Protein AF-A0A4Y7JC46-F1 (afdb_monomer_lite)

Sequence (165 aa):
MIRGFLQFHNFMEVEYLPVVYPNQKESASNFAERTGESIASALNVVQTSHSYGDVMLLMKAAEAKQEKASSYMVELARVDNSLNISTLEALDFLDVFLSMNPGPSGRVEIQEFLRVLRLPFCPLSEKIFAFIDVEKYGTITFRQLSDSIRLAIPDITSEQVSIDD

Organism: Papaver somniferum (NCBI:txid3469)

Radius of gyration: 20.29 Å; chains: 1; bounding box: 52×48×51 Å

InterPro domains:
  IPR011992 EF-hand domain pair [SSF47473] (84-157)

Structure (mmCIF, N/CA/C/O backbone):
data_AF-A0A4Y7JC46-F1
#
_entry.id   AF-A0A4Y7JC46-F1
#
loop_
_atom_site.group_PDB
_atom_site.id
_atom_site.type_symbol
_atom_site.label_atom_id
_atom_site.label_alt_id
_atom_site.label_comp_id
_atom_site.label_asym_id
_atom_site.label_entity_id
_atom_site.label_seq_id
_atom_site.pdbx_PDB_ins_code
_atom_site.Cartn_x
_atom_site.Cartn_y
_atom_site.Cartn_z
_atom_site.occupancy
_atom_site.B_iso_or_equiv
_atom_site.auth_seq_id
_atom_site.auth_comp_id
_atom_site.auth_asym_id
_atom_site.auth_atom_id
_atom_site.pdbx_PDB_model_num
ATOM 1 N N . MET A 1 1 ? 15.073 -11.311 3.656 1.00 56.00 1 MET A N 1
ATOM 2 C CA . MET A 1 1 ? 15.976 -11.019 2.518 1.00 56.00 1 MET A CA 1
ATOM 3 C C . MET A 1 1 ? 17.364 -11.686 2.618 1.00 56.00 1 MET A C 1
ATOM 5 O O . MET A 1 1 ? 18.129 -11.583 1.678 1.00 56.00 1 MET A O 1
ATOM 9 N N . ILE A 1 2 ? 17.709 -12.428 3.685 1.00 54.72 2 ILE A N 1
ATOM 10 C CA . ILE A 1 2 ? 19.039 -13.080 3.812 1.00 54.72 2 ILE A CA 1
ATOM 11 C C . ILE A 1 2 ? 19.124 -14.429 3.054 1.00 54.72 2 ILE A C 1
ATOM 13 O O . ILE A 1 2 ? 20.204 -14.905 2.726 1.00 54.72 2 ILE A O 1
ATOM 17 N N . ARG A 1 3 ? 17.982 -15.042 2.711 1.00 58.62 3 ARG A N 1
ATOM 18 C CA . ARG A 1 3 ? 17.921 -16.400 2.140 1.00 58.62 3 ARG A CA 1
ATOM 19 C C . ARG A 1 3 ? 18.574 -16.545 0.754 1.00 58.62 3 ARG A C 1
ATOM 21 O O . ARG A 1 3 ? 19.150 -17.593 0.502 1.00 58.62 3 ARG A O 1
ATOM 28 N N . GLY A 1 4 ? 18.510 -15.530 -0.112 1.00 61.78 4 GLY A N 1
ATOM 29 C CA . GLY A 1 4 ? 19.129 -15.591 -1.448 1.00 61.78 4 GLY A CA 1
ATOM 30 C C . GLY A 1 4 ? 20.660 -15.543 -1.399 1.00 61.78 4 GLY A C 1
ATOM 31 O O . GLY A 1 4 ? 21.330 -16.294 -2.096 1.00 61.78 4 GLY A O 1
ATOM 32 N N . PHE A 1 5 ? 21.226 -14.737 -0.496 1.00 63.69 5 PHE A N 1
ATOM 33 C CA . PHE A 1 5 ? 22.678 -14.542 -0.387 1.00 63.69 5 PHE A CA 1
ATOM 34 C C . PHE A 1 5 ? 23.429 -15.692 0.305 1.00 63.69 5 PHE A C 1
ATOM 36 O O . PHE A 1 5 ? 24.655 -15.710 0.276 1.00 63.69 5 PHE A O 1
ATOM 43 N N . LEU A 1 6 ? 22.723 -16.647 0.924 1.00 71.75 6 LEU A N 1
ATOM 44 C CA . LEU A 1 6 ? 23.329 -17.781 1.641 1.00 71.75 6 LEU A CA 1
ATOM 45 C C . LEU A 1 6 ? 23.173 -19.133 0.923 1.00 71.75 6 LEU A C 1
ATOM 47 O O . LEU A 1 6 ? 23.515 -20.168 1.493 1.00 71.75 6 LEU A O 1
ATOM 51 N N . GLN A 1 7 ? 22.650 -19.167 -0.306 1.00 78.31 7 GLN A N 1
ATOM 52 C CA . GLN A 1 7 ? 22.593 -20.410 -1.079 1.00 78.31 7 GLN A CA 1
ATOM 53 C C . GLN A 1 7 ? 23.930 -20.664 -1.787 1.00 78.31 7 GLN A C 1
ATOM 55 O O . GLN A 1 7 ? 24.418 -19.809 -2.521 1.00 78.31 7 GLN A O 1
ATOM 60 N N . PHE A 1 8 ? 24.489 -21.872 -1.624 1.00 74.69 8 PHE A N 1
ATOM 61 C CA . PHE A 1 8 ? 25.696 -22.332 -2.336 1.00 74.69 8 PHE A CA 1
ATOM 62 C C . PHE A 1 8 ? 25.542 -22.322 -3.865 1.00 74.69 8 PHE A C 1
ATOM 64 O O . PHE A 1 8 ? 26.531 -22.382 -4.591 1.00 74.69 8 PHE A O 1
ATOM 71 N N . HIS A 1 9 ? 24.302 -22.259 -4.350 1.00 70.69 9 HIS A N 1
ATOM 72 C CA . HIS A 1 9 ? 23.970 -22.208 -5.759 1.00 70.69 9 HIS A CA 1
ATOM 73 C C . HIS A 1 9 ? 22.706 -21.360 -5.957 1.00 70.69 9 HIS A C 1
ATOM 75 O O . HIS A 1 9 ? 21.656 -21.689 -5.408 1.00 70.69 9 HIS A O 1
ATOM 81 N N . ASN A 1 10 ? 22.823 -20.269 -6.715 1.00 79.81 10 ASN A N 1
ATOM 82 C CA . ASN A 1 10 ? 21.708 -19.440 -7.170 1.00 79.81 10 ASN A CA 1
ATOM 83 C C . ASN A 1 10 ? 21.624 -19.558 -8.692 1.00 79.81 10 ASN A C 1
ATOM 85 O O . ASN A 1 10 ? 22.612 -19.301 -9.379 1.00 79.81 10 ASN A O 1
ATOM 89 N N . PHE A 1 11 ? 20.453 -19.919 -9.209 1.00 81.06 11 PHE A N 1
ATOM 90 C CA . PHE A 1 11 ? 20.168 -19.829 -10.636 1.00 81.06 11 PHE A CA 1
ATOM 91 C C . PHE A 1 11 ? 19.602 -18.440 -10.930 1.00 81.06 11 PHE A C 1
ATOM 93 O O . PHE A 1 11 ? 18.651 -18.008 -10.281 1.00 81.06 11 PHE A O 1
ATOM 100 N N . MET A 1 12 ? 20.197 -17.747 -11.895 1.00 82.94 12 MET A N 1
ATOM 101 C CA . MET A 1 12 ? 19.696 -16.490 -12.437 1.00 82.94 12 MET A CA 1
ATOM 102 C C . MET A 1 12 ? 19.564 -16.665 -13.945 1.00 82.94 12 MET A C 1
ATOM 104 O O . MET A 1 12 ? 20.514 -17.087 -14.603 1.00 82.94 12 MET A O 1
ATOM 108 N N . GLU A 1 13 ? 18.396 -16.328 -14.471 1.00 86.56 13 GLU A N 1
ATOM 109 C CA . GLU A 1 13 ? 18.141 -16.215 -15.901 1.00 86.56 13 GLU A CA 1
ATOM 110 C C . GLU A 1 13 ? 17.963 -14.734 -16.230 1.00 86.56 13 GLU A C 1
ATOM 112 O O . GLU A 1 13 ? 17.342 -13.992 -15.466 1.00 86.56 13 GLU A O 1
ATOM 117 N N . VAL A 1 14 ? 18.567 -14.293 -17.331 1.00 89.62 14 VAL A N 1
ATOM 118 C CA . VAL A 1 14 ? 18.467 -12.915 -17.810 1.00 89.62 14 VAL A CA 1
ATOM 119 C C . VAL A 1 14 ? 17.886 -12.962 -19.211 1.00 89.62 14 VAL A C 1
ATOM 121 O O . VAL A 1 14 ? 18.505 -13.507 -20.122 1.00 89.62 14 VAL A O 1
ATOM 124 N N . GLU A 1 15 ? 16.710 -12.369 -19.376 1.00 91.94 15 GLU A N 1
ATOM 125 C CA . GLU A 1 15 ? 16.075 -12.171 -20.672 1.00 91.94 15 GLU A CA 1
ATOM 126 C C . GLU A 1 15 ? 16.288 -10.725 -21.130 1.00 91.94 15 GLU A C 1
ATOM 128 O O . GLU A 1 15 ? 16.072 -9.774 -20.377 1.00 91.94 15 GLU A O 1
ATOM 133 N N . TYR A 1 16 ? 16.722 -10.554 -22.377 1.00 94.44 16 TYR A N 1
ATOM 134 C CA . TYR A 1 16 ? 16.873 -9.238 -22.988 1.00 94.44 16 TYR A CA 1
ATOM 135 C C . TYR A 1 16 ? 15.626 -8.912 -23.800 1.00 94.44 16 TYR A C 1
ATOM 137 O O . TYR A 1 16 ? 15.385 -9.510 -24.848 1.00 94.44 16 TYR A O 1
ATOM 145 N N . LEU A 1 17 ? 14.855 -7.933 -23.334 1.00 96.12 17 LEU A N 1
ATOM 146 C CA . LEU A 1 17 ? 13.687 -7.448 -24.059 1.00 96.12 17 LEU A CA 1
ATOM 147 C C . LEU A 1 17 ? 14.087 -6.484 -25.189 1.00 96.12 17 LEU A C 1
ATOM 149 O O . LEU A 1 17 ? 15.124 -5.816 -25.096 1.00 96.12 17 LEU A O 1
ATOM 153 N N . PRO A 1 18 ? 13.271 -6.372 -26.254 1.00 96.00 18 PRO A N 1
ATOM 154 C CA . PRO A 1 18 ? 13.453 -5.349 -27.276 1.00 96.00 18 PRO A CA 1
ATOM 155 C C . PRO A 1 18 ? 13.483 -3.935 -26.685 1.00 96.00 18 PRO A C 1
ATOM 157 O O . PRO A 1 18 ? 12.806 -3.637 -25.701 1.00 96.00 18 PRO A O 1
ATOM 160 N N . VAL A 1 19 ? 14.241 -3.038 -27.320 1.00 95.19 19 VAL A N 1
ATOM 161 C CA . VAL A 1 19 ? 14.325 -1.635 -26.893 1.00 95.19 19 VAL A CA 1
ATOM 162 C C . VAL A 1 19 ? 12.965 -0.957 -27.056 1.00 95.19 19 VAL A C 1
ATOM 164 O O . VAL A 1 19 ? 12.411 -0.900 -28.155 1.00 95.19 19 VAL A O 1
ATOM 167 N N . VAL A 1 20 ? 12.450 -0.399 -25.962 1.00 93.62 20 VAL A N 1
ATOM 168 C CA . VAL A 1 20 ? 11.249 0.438 -25.962 1.00 93.62 20 VAL A CA 1
ATOM 169 C C . VAL A 1 20 ? 11.665 1.867 -26.317 1.00 93.62 20 VAL A C 1
ATOM 171 O O . VAL A 1 20 ? 12.409 2.503 -25.575 1.00 93.62 20 VAL A O 1
ATOM 174 N N . TYR A 1 21 ? 11.195 2.384 -27.452 1.00 93.69 21 TYR A N 1
ATOM 175 C CA . TYR A 1 21 ? 11.446 3.770 -27.864 1.00 93.69 21 TYR A CA 1
ATOM 176 C C . TYR A 1 21 ? 10.307 4.696 -27.414 1.00 93.69 21 TYR A C 1
ATOM 178 O O . TYR A 1 21 ? 9.147 4.272 -27.465 1.00 93.69 21 TYR A O 1
ATOM 186 N N . PRO A 1 22 ? 10.597 5.940 -26.984 1.00 91.94 22 PRO A N 1
ATOM 187 C CA . PRO A 1 22 ? 9.566 6.918 -26.647 1.00 91.94 22 PRO A CA 1
ATOM 188 C C . PRO A 1 22 ? 8.853 7.418 -27.907 1.00 91.94 22 PRO A C 1
ATOM 190 O O . PRO A 1 22 ? 9.477 7.608 -28.956 1.00 91.94 22 PRO A O 1
ATOM 193 N N . ASN A 1 23 ? 7.549 7.672 -27.807 1.00 89.75 23 ASN A N 1
ATOM 194 C CA . ASN A 1 23 ? 6.797 8.292 -28.900 1.00 89.75 23 ASN A CA 1
ATOM 195 C C . ASN A 1 23 ? 6.976 9.822 -28.885 1.00 89.75 23 ASN A C 1
ATOM 197 O O . ASN A 1 23 ? 7.137 10.422 -27.827 1.00 89.75 23 ASN A O 1
ATOM 201 N N . GLN A 1 24 ? 6.873 10.487 -30.045 1.00 81.00 24 GLN A N 1
ATOM 202 C CA . GLN A 1 24 ? 7.131 11.939 -30.182 1.00 81.00 24 GLN A CA 1
ATOM 203 C C . GLN A 1 24 ? 6.283 12.846 -29.266 1.00 81.00 24 GLN A C 1
ATOM 205 O O . GLN A 1 24 ? 6.660 13.990 -29.032 1.00 81.00 24 GLN A O 1
ATOM 210 N N . LYS A 1 25 ? 5.135 12.363 -28.777 1.00 86.12 25 LYS A N 1
ATOM 211 C CA . LYS A 1 25 ? 4.195 13.108 -27.921 1.00 86.12 25 LYS A CA 1
ATOM 212 C C . LYS A 1 25 ? 4.019 12.491 -26.526 1.00 86.12 25 LYS A C 1
ATOM 214 O O . LYS A 1 25 ? 3.110 12.880 -25.803 1.00 86.12 25 LYS A O 1
ATOM 219 N N . GLU A 1 26 ? 4.819 11.491 -26.169 1.00 89.69 26 GLU A N 1
ATOM 220 C CA . GLU A 1 26 ? 4.665 10.762 -24.907 1.00 89.69 26 GLU A CA 1
ATOM 221 C C . GLU A 1 26 ? 5.420 11.459 -23.770 1.00 89.69 26 GLU A C 1
ATOM 223 O O . GLU A 1 26 ? 6.549 11.917 -23.945 1.00 89.69 26 GLU A O 1
ATOM 228 N N . SER A 1 27 ? 4.790 11.547 -22.597 1.00 89.44 27 SER A N 1
ATOM 229 C CA . SER A 1 27 ? 5.441 12.054 -21.388 1.00 89.44 27 SER A CA 1
ATOM 230 C C . SER A 1 27 ? 6.452 11.035 -20.845 1.00 89.44 27 SER A C 1
ATOM 232 O O . SER A 1 27 ? 6.338 9.833 -21.086 1.00 89.44 27 SER A O 1
ATOM 234 N N . ALA A 1 28 ? 7.425 11.494 -20.051 1.00 89.12 28 ALA A N 1
ATOM 235 C CA . ALA A 1 28 ? 8.382 10.595 -19.400 1.00 89.12 28 ALA A CA 1
ATOM 236 C C . ALA A 1 28 ? 7.689 9.550 -18.503 1.00 89.12 28 ALA A C 1
ATOM 238 O O . ALA A 1 28 ? 8.112 8.396 -18.473 1.00 89.12 28 ALA A O 1
ATOM 239 N N . SER A 1 29 ? 6.605 9.937 -17.822 1.00 84.38 29 SER A N 1
ATOM 240 C CA . SER A 1 29 ? 5.817 9.043 -16.967 1.00 84.38 29 SER A CA 1
ATOM 241 C C . SER A 1 29 ? 5.140 7.937 -17.773 1.00 84.38 29 SER A C 1
ATOM 243 O O . SER A 1 29 ? 5.291 6.768 -17.432 1.00 84.38 29 SER A O 1
ATOM 245 N N . ASN A 1 30 ? 4.486 8.284 -18.885 1.00 88.06 30 ASN A N 1
ATOM 246 C CA . ASN A 1 30 ? 3.804 7.308 -19.740 1.00 88.06 30 ASN A CA 1
ATOM 247 C C . ASN A 1 30 ? 4.812 6.354 -20.400 1.00 88.06 30 ASN A C 1
ATOM 249 O O . ASN A 1 30 ? 4.573 5.153 -20.504 1.00 88.06 30 ASN A O 1
ATOM 253 N N . PHE A 1 31 ? 5.981 6.875 -20.787 1.00 92.75 31 PHE A N 1
ATOM 254 C CA . 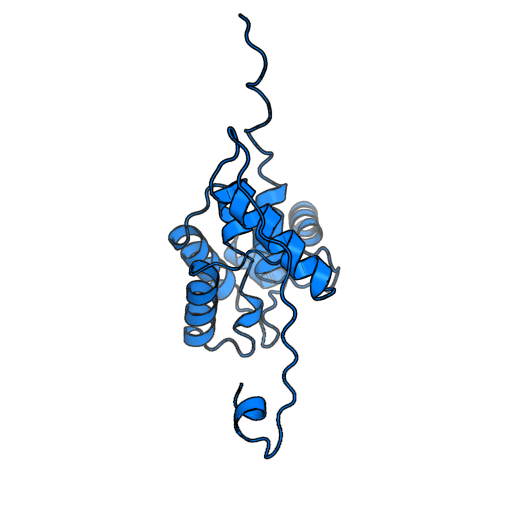PHE A 1 31 ? 7.064 6.056 -21.323 1.00 92.75 31 PHE A CA 1
ATOM 255 C C . PHE A 1 31 ? 7.598 5.052 -20.288 1.00 92.75 31 PHE A C 1
ATOM 257 O O . PHE A 1 31 ? 7.815 3.880 -20.611 1.00 92.75 31 PHE A O 1
ATOM 264 N N . ALA A 1 32 ? 7.795 5.492 -19.041 1.00 89.81 32 ALA A N 1
ATOM 265 C CA . ALA A 1 32 ? 8.230 4.629 -17.946 1.00 89.81 32 ALA A CA 1
ATOM 266 C C . ALA A 1 32 ? 7.179 3.562 -17.604 1.00 89.81 32 ALA A C 1
ATOM 268 O O . ALA A 1 32 ? 7.539 2.401 -17.409 1.00 89.81 32 ALA A O 1
ATOM 269 N N . GLU A 1 33 ? 5.898 3.938 -17.587 1.00 89.44 33 GLU A N 1
ATOM 270 C CA . GLU A 1 33 ? 4.772 3.028 -17.368 1.00 89.44 33 GLU A CA 1
ATOM 271 C C . GLU A 1 33 ? 4.765 1.916 -18.419 1.00 89.44 33 GLU A C 1
ATOM 273 O O . GLU A 1 33 ? 4.962 0.756 -18.064 1.00 89.44 33 GLU A O 1
ATOM 278 N N . ARG A 1 34 ? 4.716 2.270 -19.709 1.00 92.56 34 ARG A N 1
ATOM 279 C CA . ARG A 1 34 ? 4.720 1.321 -20.835 1.00 92.56 34 ARG A CA 1
ATOM 280 C C . ARG A 1 34 ? 5.957 0.419 -20.876 1.00 92.56 34 ARG A C 1
ATOM 282 O O . ARG A 1 34 ? 5.884 -0.759 -21.239 1.00 92.56 34 ARG A O 1
ATOM 289 N N . THR A 1 35 ? 7.118 0.963 -20.512 1.00 93.88 35 THR A N 1
ATOM 290 C CA . THR A 1 35 ? 8.350 0.170 -20.387 1.00 93.88 35 THR A CA 1
ATOM 291 C C . THR A 1 35 ? 8.219 -0.847 -19.254 1.00 93.88 35 THR A C 1
ATOM 293 O O . THR A 1 35 ? 8.539 -2.021 -19.434 1.00 93.88 35 THR A O 1
ATOM 296 N N . GLY A 1 36 ? 7.710 -0.418 -18.098 1.00 92.81 36 GLY A N 1
ATOM 297 C CA . GLY A 1 36 ? 7.464 -1.291 -16.957 1.00 92.81 36 GLY A CA 1
ATOM 298 C C . GLY A 1 36 ? 6.409 -2.364 -17.236 1.00 92.81 36 GLY A C 1
ATOM 299 O O . GLY A 1 36 ? 6.623 -3.509 -16.850 1.00 92.81 36 GLY A O 1
ATOM 300 N N . GLU A 1 37 ? 5.340 -2.053 -17.973 1.00 92.94 37 GLU A N 1
ATOM 301 C CA . GLU A 1 37 ? 4.339 -3.031 -18.426 1.00 92.94 37 GLU A CA 1
ATOM 302 C C . GLU A 1 37 ? 4.962 -4.123 -19.301 1.00 92.94 37 GLU A C 1
ATOM 304 O O . GLU A 1 37 ? 4.659 -5.307 -19.138 1.00 92.94 37 GLU A O 1
ATOM 309 N N . SER A 1 38 ? 5.872 -3.741 -20.203 1.00 94.69 38 SER A N 1
ATOM 310 C CA . SER A 1 38 ? 6.588 -4.688 -21.067 1.00 94.69 38 SER A CA 1
ATOM 311 C C . SER A 1 38 ? 7.449 -5.650 -20.239 1.00 94.69 38 SER A C 1
ATOM 313 O O . SER A 1 38 ? 7.448 -6.856 -20.486 1.00 94.69 38 SER A O 1
ATOM 315 N N . ILE A 1 39 ? 8.133 -5.132 -19.212 1.00 94.50 39 ILE A N 1
ATOM 316 C CA . ILE A 1 39 ? 8.938 -5.931 -18.275 1.00 94.50 39 ILE A CA 1
ATOM 317 C C . ILE A 1 39 ? 8.046 -6.847 -17.426 1.00 94.50 39 ILE A C 1
ATOM 319 O O . ILE A 1 39 ? 8.329 -8.036 -17.291 1.00 94.50 39 ILE A O 1
ATOM 323 N N . ALA A 1 40 ? 6.959 -6.313 -16.868 1.00 94.56 40 ALA A N 1
ATOM 324 C CA . ALA A 1 40 ? 6.029 -7.061 -16.028 1.00 94.56 40 ALA A CA 1
ATOM 325 C C . ALA A 1 40 ? 5.372 -8.213 -16.806 1.00 94.56 40 ALA A C 1
ATOM 327 O O . ALA A 1 40 ? 5.289 -9.333 -16.301 1.00 94.56 40 ALA A O 1
ATOM 328 N N . 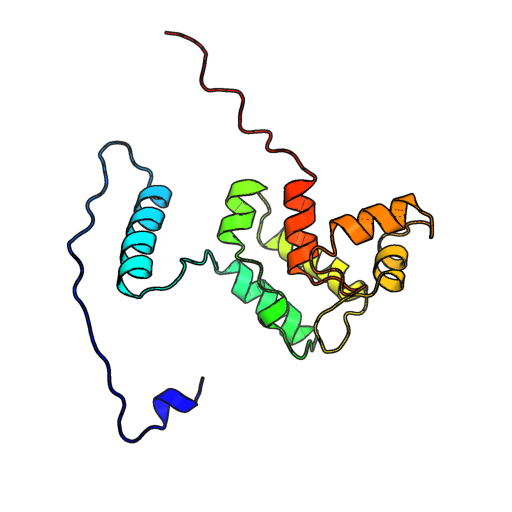SER A 1 41 ? 5.000 -7.958 -18.063 1.00 94.50 41 SER A N 1
ATOM 329 C CA . SER A 1 41 ? 4.430 -8.958 -18.969 1.00 94.50 41 SER A CA 1
ATOM 330 C C . SER A 1 41 ? 5.404 -10.102 -19.251 1.00 94.50 41 SER A C 1
ATOM 332 O O . SER A 1 41 ? 5.011 -11.263 -19.162 1.00 94.50 41 SER A O 1
ATOM 334 N N . ALA A 1 42 ? 6.676 -9.797 -19.534 1.00 94.62 42 ALA A N 1
ATOM 335 C CA . ALA A 1 42 ? 7.703 -10.818 -19.763 1.00 94.62 42 ALA A CA 1
ATOM 336 C C . ALA A 1 42 ? 7.953 -11.685 -18.517 1.00 94.62 42 ALA A C 1
ATOM 338 O O . ALA A 1 42 ? 8.097 -12.899 -18.610 1.00 94.62 42 ALA A O 1
ATOM 339 N N . LEU A 1 43 ? 7.920 -11.069 -17.332 1.00 92.62 43 LEU A N 1
ATOM 340 C CA . LEU A 1 43 ? 8.074 -11.763 -16.052 1.00 92.62 43 LEU A CA 1
ATOM 341 C C . LEU A 1 43 ? 6.798 -12.479 -15.572 1.00 92.62 43 LEU A C 1
ATOM 343 O O . LEU A 1 43 ? 6.842 -13.156 -14.544 1.00 92.62 43 LEU A O 1
ATOM 347 N N . ASN A 1 44 ? 5.670 -12.336 -16.278 1.00 93.38 44 ASN A N 1
ATOM 348 C CA . ASN A 1 44 ? 4.350 -12.815 -15.856 1.00 93.38 44 ASN A CA 1
ATOM 349 C C . ASN A 1 44 ? 3.964 -12.329 -14.441 1.00 93.38 44 ASN A C 1
ATOM 351 O O . ASN A 1 44 ? 3.483 -13.089 -13.595 1.00 93.38 44 ASN A O 1
ATOM 355 N N . VAL A 1 45 ? 4.207 -11.045 -14.175 1.00 93.25 45 VAL A N 1
ATOM 356 C CA . VAL A 1 45 ? 3.853 -10.359 -12.925 1.00 93.25 45 VAL A CA 1
ATOM 357 C C . VAL A 1 45 ? 3.026 -9.109 -13.215 1.00 93.25 45 VAL A C 1
ATOM 359 O O . VAL A 1 45 ? 2.939 -8.642 -14.346 1.00 93.25 45 VAL A O 1
ATOM 362 N N . VAL A 1 46 ? 2.417 -8.547 -12.172 1.00 91.31 46 VAL A N 1
ATOM 363 C CA . VAL A 1 46 ? 1.696 -7.273 -12.260 1.00 91.31 46 VAL A CA 1
ATOM 364 C C . VAL A 1 46 ? 2.656 -6.133 -11.931 1.00 91.31 46 VAL A C 1
ATOM 366 O O . VAL A 1 46 ? 3.451 -6.238 -10.994 1.00 91.31 46 VAL A O 1
ATOM 369 N N . GLN A 1 47 ? 2.575 -5.036 -12.680 1.00 88.81 47 GLN A N 1
ATOM 370 C CA . GLN A 1 47 ? 3.300 -3.815 -12.350 1.00 88.81 47 GLN A CA 1
ATOM 371 C C . GLN A 1 47 ? 2.716 -3.185 -11.079 1.00 88.81 47 GLN A C 1
ATOM 373 O O . GLN A 1 47 ? 1.502 -3.042 -10.942 1.00 88.81 47 GLN A O 1
ATOM 378 N N . THR A 1 48 ? 3.587 -2.797 -10.152 1.00 88.12 48 THR A N 1
ATOM 379 C CA . THR A 1 48 ? 3.213 -2.059 -8.941 1.00 88.12 48 THR A CA 1
ATOM 380 C C . THR A 1 48 ? 3.821 -0.668 -8.988 1.00 88.12 48 THR A C 1
ATOM 382 O O . THR A 1 48 ? 4.889 -0.462 -9.568 1.00 88.12 48 THR A O 1
ATOM 385 N N . SER A 1 49 ? 3.158 0.298 -8.361 1.00 87.12 49 SER A N 1
ATOM 386 C CA . SER A 1 49 ? 3.623 1.691 -8.354 1.00 87.12 49 SER A CA 1
ATOM 387 C C . SER A 1 49 ? 4.076 2.114 -6.968 1.00 87.12 49 SER A C 1
ATOM 389 O O . SER A 1 49 ? 3.630 3.121 -6.414 1.00 87.12 49 SER A O 1
ATOM 391 N N . HIS A 1 50 ? 4.968 1.315 -6.389 1.00 90.00 50 HIS A N 1
ATOM 392 C CA . HIS A 1 50 ? 5.639 1.706 -5.161 1.00 90.00 50 HIS A CA 1
ATOM 393 C C . HIS A 1 50 ? 6.645 2.824 -5.424 1.00 90.00 50 HIS A C 1
ATOM 395 O O . HIS A 1 50 ? 7.398 2.787 -6.398 1.00 90.00 50 HIS A O 1
ATOM 401 N N . SER A 1 51 ? 6.676 3.805 -4.531 1.00 90.69 51 SER A N 1
ATOM 402 C CA . SER A 1 51 ? 7.605 4.930 -4.582 1.00 90.69 51 SER A CA 1
ATOM 403 C C . SER A 1 51 ? 8.455 5.005 -3.315 1.00 90.69 51 SER A C 1
ATOM 405 O O . SER A 1 51 ? 8.291 4.225 -2.375 1.00 90.69 51 SER A O 1
ATOM 407 N N . TYR A 1 52 ? 9.366 5.979 -3.258 1.00 91.75 52 TYR A N 1
ATOM 408 C CA . TYR A 1 52 ? 10.094 6.290 -2.026 1.00 91.75 52 TYR A CA 1
ATOM 409 C C . TYR A 1 52 ? 9.146 6.594 -0.850 1.00 91.75 52 TYR A C 1
ATOM 411 O O . TYR A 1 52 ? 9.451 6.257 0.292 1.00 91.75 52 TYR A O 1
ATOM 419 N N . GLY A 1 53 ? 7.960 7.146 -1.124 1.00 93.25 53 GLY A N 1
ATOM 420 C CA . GLY A 1 53 ? 6.953 7.390 -0.097 1.00 93.25 53 GLY A CA 1
ATOM 421 C C . GLY A 1 53 ? 6.446 6.112 0.574 1.00 93.25 53 GLY A C 1
ATOM 422 O O . GLY A 1 53 ? 6.231 6.112 1.783 1.00 93.25 53 GLY A O 1
ATOM 423 N N . ASP A 1 54 ? 6.360 4.988 -0.144 1.00 95.25 54 ASP A N 1
ATOM 424 C CA . ASP A 1 54 ? 6.041 3.695 0.475 1.00 95.25 54 ASP A CA 1
ATOM 425 C C . ASP A 1 54 ? 7.126 3.233 1.453 1.00 95.25 54 ASP A C 1
ATOM 427 O O . ASP A 1 54 ? 6.817 2.646 2.489 1.00 95.25 54 ASP A O 1
ATOM 431 N N . VAL A 1 55 ? 8.397 3.519 1.155 1.00 96.25 55 VAL A N 1
ATOM 432 C CA . VAL A 1 55 ? 9.505 3.228 2.076 1.00 96.25 55 VAL A CA 1
ATOM 433 C C . VAL A 1 55 ? 9.378 4.079 3.337 1.00 96.25 55 VAL A C 1
ATOM 435 O O . VAL A 1 55 ? 9.558 3.560 4.437 1.00 96.25 55 VAL A O 1
ATOM 438 N N . MET A 1 56 ? 9.004 5.355 3.204 1.00 97.12 56 MET A N 1
ATOM 439 C CA . MET A 1 56 ? 8.755 6.229 4.357 1.00 97.12 56 MET A CA 1
ATOM 440 C C . MET A 1 56 ? 7.573 5.739 5.207 1.00 97.12 56 MET A C 1
ATOM 442 O O . MET A 1 56 ? 7.691 5.689 6.430 1.00 97.12 56 MET A O 1
ATOM 446 N N . LEU A 1 57 ? 6.466 5.320 4.581 1.00 97.00 57 LEU A N 1
ATOM 447 C CA . LEU A 1 57 ? 5.321 4.723 5.281 1.00 97.00 57 LEU A CA 1
ATOM 448 C C . LEU A 1 57 ? 5.724 3.448 6.033 1.00 97.00 57 LEU A C 1
ATOM 450 O O . LEU A 1 57 ? 5.384 3.283 7.205 1.00 97.00 57 LEU A O 1
ATOM 454 N N . LEU A 1 58 ? 6.497 2.570 5.386 1.00 97.12 58 LEU A N 1
ATOM 455 C CA . LEU A 1 58 ? 7.024 1.353 6.005 1.00 97.12 58 LEU A CA 1
ATOM 456 C C . LEU A 1 58 ? 7.909 1.679 7.210 1.00 97.12 58 LEU A C 1
ATOM 458 O O . LEU A 1 58 ? 7.744 1.069 8.266 1.00 97.12 58 LEU A O 1
ATOM 462 N N . MET A 1 59 ? 8.841 2.625 7.068 1.00 97.62 59 MET A N 1
ATOM 463 C CA . MET A 1 59 ? 9.731 3.034 8.156 1.00 97.62 59 MET A CA 1
ATOM 464 C C . MET A 1 59 ? 8.940 3.572 9.345 1.00 97.62 59 MET A C 1
ATOM 466 O O . MET A 1 59 ? 9.155 3.126 10.469 1.00 97.62 59 MET A O 1
ATOM 470 N N . LYS A 1 60 ? 7.968 4.451 9.095 1.00 97.62 60 LYS A N 1
ATOM 471 C CA . LYS A 1 60 ? 7.119 5.023 10.140 1.00 97.62 60 LYS A CA 1
ATOM 472 C C . LYS A 1 60 ? 6.293 3.957 10.866 1.00 97.62 60 LYS A C 1
ATOM 474 O O . LYS A 1 60 ? 6.229 3.951 12.093 1.00 97.62 60 LYS A O 1
ATOM 479 N N . ALA A 1 61 ? 5.721 2.999 10.135 1.00 97.06 61 ALA A N 1
ATOM 480 C CA . ALA A 1 61 ? 5.018 1.867 10.740 1.00 97.06 61 ALA A CA 1
ATOM 481 C C . ALA A 1 61 ? 5.957 0.973 11.579 1.00 97.06 61 ALA A C 1
ATOM 483 O O . ALA A 1 61 ? 5.573 0.501 12.651 1.00 97.06 61 ALA A O 1
ATOM 484 N N . ALA A 1 62 ? 7.198 0.767 11.127 1.00 96.81 62 ALA A N 1
ATOM 485 C CA . ALA A 1 62 ? 8.208 0.016 11.872 1.00 96.81 62 ALA A CA 1
ATOM 486 C C . ALA A 1 62 ? 8.647 0.744 13.158 1.00 96.81 62 ALA A C 1
ATOM 488 O O . ALA A 1 62 ? 8.767 0.112 14.208 1.00 96.81 62 ALA A O 1
ATOM 489 N N . GLU A 1 63 ? 8.826 2.066 13.110 1.00 97.12 63 GLU A N 1
ATOM 490 C CA . GLU A 1 63 ? 9.099 2.911 14.283 1.00 97.12 63 GLU A CA 1
ATOM 491 C C . GLU A 1 63 ? 7.940 2.879 15.290 1.00 97.12 63 GLU A C 1
ATOM 493 O O . GLU A 1 63 ? 8.164 2.800 16.500 1.00 97.12 63 GLU A O 1
ATOM 498 N N . ALA A 1 64 ? 6.703 2.816 14.790 1.00 96.19 64 ALA A N 1
ATOM 499 C CA . ALA A 1 64 ? 5.493 2.582 15.576 1.00 96.19 64 ALA A CA 1
ATOM 500 C C . ALA A 1 64 ? 5.322 1.121 16.050 1.00 96.19 64 ALA A C 1
ATOM 502 O O . ALA A 1 64 ? 4.275 0.769 16.596 1.00 96.19 64 ALA A O 1
ATOM 503 N N . LYS A 1 65 ? 6.345 0.271 15.868 1.00 95.56 65 LYS A N 1
ATOM 504 C CA . LYS A 1 65 ? 6.410 -1.133 16.310 1.00 95.56 65 LYS A CA 1
ATOM 505 C C . LYS A 1 65 ? 5.298 -2.024 15.751 1.00 95.56 65 LYS A C 1
ATOM 507 O O . LYS A 1 65 ? 4.906 -2.996 16.393 1.00 95.56 65 LYS A O 1
ATOM 512 N N . GLN A 1 66 ? 4.809 -1.723 14.551 1.00 95.56 66 GLN A N 1
ATOM 513 C CA . GLN A 1 66 ? 3.844 -2.581 13.873 1.00 95.56 66 GLN A CA 1
ATOM 514 C C . GLN A 1 66 ? 4.524 -3.866 13.389 1.00 95.56 66 GLN A C 1
ATOM 516 O O . GLN A 1 66 ? 5.497 -3.814 12.634 1.00 95.56 66 GLN A O 1
ATOM 521 N N . GLU A 1 67 ? 3.998 -5.028 13.793 1.00 91.31 67 GLU A N 1
ATOM 522 C CA . GLU A 1 67 ? 4.587 -6.340 13.470 1.00 91.31 67 GLU A CA 1
ATOM 523 C C . GLU A 1 67 ? 4.690 -6.577 11.957 1.00 91.31 67 GLU A C 1
ATOM 525 O O . GLU A 1 67 ? 5.660 -7.161 11.469 1.00 91.31 67 GLU A O 1
ATOM 530 N N . LYS A 1 68 ? 3.708 -6.077 11.199 1.00 90.19 68 L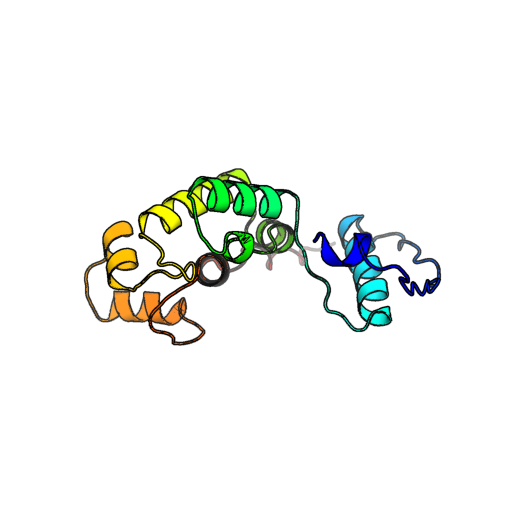YS A N 1
ATOM 531 C CA . LYS A 1 68 ? 3.642 -6.192 9.741 1.00 90.19 68 LYS A CA 1
ATOM 532 C C . LYS A 1 68 ? 3.767 -4.829 9.055 1.00 90.19 68 LYS A C 1
ATOM 534 O O . LYS A 1 68 ? 2.911 -4.458 8.270 1.00 90.19 68 LYS A O 1
ATOM 539 N N . ALA A 1 69 ? 4.848 -4.086 9.297 1.00 93.06 69 ALA A N 1
ATOM 540 C CA . ALA A 1 69 ? 5.052 -2.739 8.734 1.00 93.06 69 ALA A CA 1
ATOM 541 C C . ALA A 1 69 ? 4.831 -2.616 7.204 1.00 93.06 69 ALA A C 1
ATOM 543 O O . ALA A 1 69 ? 4.361 -1.587 6.726 1.00 93.06 69 ALA A O 1
ATOM 544 N N . SER A 1 70 ? 5.087 -3.671 6.421 1.00 91.62 70 SER A N 1
ATOM 545 C CA . SER A 1 70 ? 4.815 -3.671 4.975 1.00 91.62 70 SER A CA 1
ATOM 546 C C . SER A 1 70 ? 3.326 -3.577 4.610 1.00 91.62 70 SER A C 1
ATOM 548 O O . SER A 1 70 ? 3.012 -3.197 3.485 1.00 91.62 70 SER A O 1
ATOM 550 N N . SER A 1 71 ? 2.393 -3.865 5.528 1.00 92.31 71 SER A N 1
ATOM 551 C CA . SER A 1 71 ? 0.951 -3.699 5.282 1.00 92.31 71 SER A CA 1
ATOM 552 C C . SER A 1 71 ? 0.507 -2.238 5.176 1.00 92.31 71 SER A C 1
ATOM 554 O O . SER A 1 71 ? -0.637 -1.985 4.806 1.00 92.31 71 SER A O 1
ATOM 556 N N . TYR A 1 72 ? 1.389 -1.291 5.505 1.00 95.38 72 TYR A N 1
ATOM 557 C CA . TYR A 1 72 ? 1.127 0.148 5.462 1.00 95.38 72 TYR A CA 1
ATOM 558 C C . TYR A 1 72 ? 1.606 0.813 4.164 1.00 95.38 72 TYR A C 1
ATOM 560 O O . TYR A 1 72 ? 1.381 2.001 3.964 1.00 95.38 72 TYR A O 1
ATOM 568 N N . MET A 1 73 ? 2.242 0.061 3.262 1.00 94.00 73 MET A N 1
ATOM 569 C CA . MET A 1 73 ? 2.560 0.532 1.913 1.00 94.00 73 MET A CA 1
ATOM 570 C C . MET A 1 73 ? 1.285 0.554 1.061 1.00 94.00 73 MET A C 1
ATOM 572 O O . MET A 1 73 ? 0.498 -0.400 1.095 1.00 94.00 73 MET A O 1
ATOM 576 N N . VAL A 1 74 ? 1.095 1.600 0.258 1.00 91.75 74 VAL A N 1
ATOM 577 C CA . VAL A 1 74 ? -0.149 1.868 -0.494 1.00 91.75 74 VAL A CA 1
ATOM 578 C C . VAL A 1 74 ? 0.071 2.131 -1.988 1.00 91.75 74 VAL A C 1
ATOM 580 O O . VAL A 1 74 ? -0.858 2.552 -2.659 1.00 91.75 74 VAL A O 1
ATOM 583 N N . GLU A 1 75 ? 1.266 1.849 -2.522 1.00 89.25 75 GLU A N 1
ATOM 584 C CA . GLU A 1 75 ? 1.651 2.187 -3.906 1.00 89.25 75 GLU A CA 1
ATOM 585 C C . GLU A 1 75 ? 1.493 3.685 -4.167 1.00 89.25 75 GLU A C 1
ATOM 587 O O . GLU A 1 75 ? 0.692 4.133 -4.988 1.00 89.25 75 GLU A O 1
ATOM 592 N N . LEU A 1 76 ? 2.248 4.486 -3.417 1.00 87.12 76 LEU A N 1
ATOM 593 C CA . LEU A 1 76 ? 1.986 5.912 -3.294 1.00 87.12 76 LEU A CA 1
ATOM 594 C C . LEU A 1 76 ? 2.148 6.671 -4.619 1.00 87.12 76 LEU A C 1
ATOM 596 O O . LEU A 1 76 ? 1.476 7.677 -4.802 1.00 87.12 76 LEU A O 1
ATOM 600 N N . ALA A 1 77 ? 2.947 6.179 -5.578 1.00 83.19 77 ALA A N 1
ATOM 601 C CA . ALA A 1 77 ? 3.003 6.799 -6.909 1.00 83.19 77 ALA A CA 1
ATOM 602 C C . ALA A 1 77 ? 1.680 6.674 -7.687 1.00 83.19 77 ALA A C 1
ATOM 604 O O . ALA A 1 77 ? 1.394 7.515 -8.532 1.00 83.19 77 ALA A O 1
ATOM 605 N N . ARG A 1 78 ? 0.848 5.662 -7.405 1.00 78.19 78 ARG A N 1
ATOM 606 C CA . ARG A 1 78 ? -0.519 5.591 -7.952 1.00 78.19 78 ARG A CA 1
ATOM 607 C C . ARG A 1 78 ? -1.476 6.528 -7.236 1.00 78.19 78 ARG A C 1
ATOM 609 O O . ARG A 1 78 ? -2.326 7.126 -7.886 1.00 78.19 78 ARG A O 1
ATOM 616 N N . VAL A 1 79 ? -1.336 6.655 -5.918 1.00 69.12 79 VAL A N 1
ATOM 617 C CA . VAL A 1 79 ? -2.183 7.538 -5.105 1.00 69.12 79 VAL A CA 1
ATOM 618 C C . VAL A 1 79 ? -1.938 9.006 -5.465 1.00 69.12 79 VAL A C 1
ATOM 620 O O . VAL A 1 79 ? -2.900 9.720 -5.739 1.00 69.12 79 VAL A O 1
ATOM 623 N N . ASP A 1 80 ? -0.672 9.423 -5.546 1.00 65.88 80 ASP A N 1
ATOM 624 C CA . ASP A 1 80 ? -0.246 10.795 -5.863 1.00 65.88 80 ASP A CA 1
ATOM 625 C C . ASP A 1 80 ? -0.833 11.276 -7.200 1.00 65.88 80 ASP A C 1
ATOM 627 O O . ASP A 1 80 ? -1.510 12.298 -7.256 1.00 65.88 80 ASP A O 1
ATOM 631 N N . ASN A 1 81 ? -0.742 10.451 -8.248 1.00 65.00 81 ASN A N 1
ATOM 632 C CA . ASN A 1 81 ? -1.287 10.776 -9.571 1.00 65.00 81 ASN A CA 1
ATOM 633 C C . ASN A 1 81 ? -2.821 10.932 -9.610 1.00 65.00 81 ASN A C 1
ATOM 635 O O . ASN A 1 81 ? -3.336 11.541 -10.544 1.00 65.00 81 ASN A O 1
ATOM 639 N N . SER A 1 82 ? -3.551 10.364 -8.643 1.00 64.56 82 SER A N 1
ATOM 640 C CA . SER A 1 82 ? -5.025 10.392 -8.610 1.00 64.56 82 SER A CA 1
ATOM 641 C C . SER A 1 82 ? -5.610 11.406 -7.625 1.00 64.56 82 SER A C 1
ATOM 643 O O . SER A 1 82 ? -6.719 11.881 -7.828 1.00 64.56 82 SER A O 1
ATOM 645 N N . LEU A 1 83 ? -4.886 11.753 -6.556 1.00 64.56 83 LEU A N 1
ATOM 646 C CA . LEU A 1 83 ? -5.401 12.609 -5.480 1.00 64.56 83 LEU A CA 1
ATOM 647 C C . LEU A 1 83 ? -4.514 13.813 -5.158 1.00 64.56 83 LEU A C 1
ATOM 649 O O . LEU A 1 83 ? -4.895 14.610 -4.303 1.00 64.56 83 LEU A O 1
ATOM 653 N N . ASN A 1 84 ? -3.351 13.950 -5.807 1.00 73.69 84 ASN A N 1
ATOM 654 C CA . ASN A 1 84 ? -2.304 14.915 -5.451 1.00 73.69 84 ASN A CA 1
ATOM 655 C C . ASN A 1 84 ? -1.933 14.863 -3.956 1.00 73.69 84 ASN A C 1
ATOM 657 O O . ASN A 1 84 ? -1.667 15.896 -3.344 1.00 73.69 84 ASN A O 1
ATOM 661 N N . ILE A 1 85 ? -1.960 13.667 -3.355 1.00 80.31 85 ILE A N 1
ATOM 662 C CA . ILE A 1 85 ? -1.543 13.469 -1.964 1.00 80.31 85 ILE A CA 1
ATOM 663 C C . ILE A 1 85 ? -0.024 13.374 -1.934 1.00 80.31 85 ILE A C 1
ATOM 665 O O . ILE A 1 85 ? 0.570 12.390 -2.382 1.00 80.31 85 ILE A O 1
ATOM 669 N N . SER A 1 86 ? 0.596 14.375 -1.325 1.00 87.44 86 SER A N 1
ATOM 670 C CA . SER A 1 86 ? 2.027 14.373 -1.074 1.00 87.44 86 SER A CA 1
ATOM 671 C C . SER A 1 86 ? 2.422 13.259 -0.099 1.00 87.44 86 SER A C 1
ATOM 673 O O . SER A 1 86 ? 1.647 12.790 0.738 1.00 87.44 86 SER A O 1
ATOM 675 N N . THR A 1 87 ? 3.696 12.863 -0.136 1.00 90.25 87 THR A N 1
ATOM 676 C CA . THR A 1 87 ? 4.226 11.882 0.826 1.00 90.25 87 THR A CA 1
ATOM 677 C C . THR A 1 87 ? 4.075 12.337 2.280 1.00 90.25 87 THR A C 1
ATOM 679 O O . THR A 1 87 ? 3.856 11.502 3.152 1.00 90.25 87 THR A O 1
ATOM 682 N N . LEU A 1 88 ? 4.150 13.644 2.553 1.00 91.38 88 LEU A N 1
ATOM 683 C CA . LEU A 1 88 ? 3.964 14.184 3.902 1.00 91.38 88 L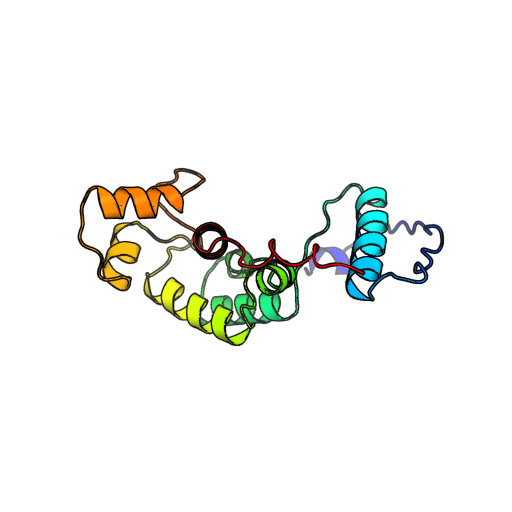EU A CA 1
ATOM 684 C C . LEU A 1 88 ? 2.521 14.009 4.384 1.00 91.38 88 LEU A C 1
ATOM 686 O O . LEU A 1 88 ? 2.311 13.487 5.473 1.00 91.38 88 LEU A O 1
ATOM 690 N N . GLU A 1 89 ? 1.536 14.333 3.547 1.00 90.81 89 GLU A N 1
ATOM 691 C CA . GLU A 1 89 ? 0.120 14.131 3.881 1.00 90.81 89 GLU A CA 1
ATOM 692 C C . GLU A 1 89 ? -0.208 12.649 4.094 1.00 90.81 89 GLU A C 1
ATOM 694 O O . GLU A 1 89 ? -0.950 12.305 5.011 1.00 90.81 89 GLU A O 1
ATOM 699 N N . ALA A 1 90 ? 0.391 11.747 3.310 1.00 92.19 90 ALA A N 1
ATOM 700 C CA . ALA A 1 90 ? 0.235 10.310 3.523 1.00 92.19 90 ALA A CA 1
ATOM 701 C C . ALA A 1 90 ? 0.818 9.851 4.875 1.00 92.19 90 ALA A C 1
ATOM 703 O O . ALA A 1 90 ? 0.259 8.966 5.526 1.00 92.19 90 ALA A O 1
ATOM 704 N N . LEU A 1 91 ? 1.927 10.452 5.321 1.00 95.19 91 LEU A N 1
ATOM 705 C CA . LEU A 1 91 ? 2.531 10.173 6.627 1.00 95.19 91 LEU A CA 1
ATOM 706 C C . LEU A 1 91 ? 1.699 10.737 7.782 1.00 95.19 91 LEU A C 1
ATOM 708 O O . LEU A 1 91 ? 1.625 10.087 8.826 1.00 95.19 91 LEU A O 1
ATOM 712 N N . ASP A 1 92 ? 1.084 11.904 7.609 1.00 94.50 92 ASP A N 1
ATOM 713 C CA . ASP A 1 92 ? 0.139 12.471 8.579 1.00 94.50 92 ASP A CA 1
ATOM 714 C C . ASP A 1 92 ? -1.120 11.603 8.662 1.00 94.50 92 ASP A C 1
ATOM 716 O O . ASP A 1 92 ? -1.635 11.308 9.743 1.00 94.50 92 ASP A O 1
ATOM 720 N N . PHE A 1 93 ? -1.584 11.101 7.519 1.00 93.44 93 PHE A N 1
ATOM 721 C CA . PHE A 1 93 ? -2.708 10.183 7.468 1.00 93.44 93 PHE A CA 1
ATOM 722 C C . PHE A 1 93 ? -2.410 8.853 8.169 1.00 93.44 93 PHE A C 1
ATOM 724 O O . PHE A 1 93 ? -3.251 8.316 8.898 1.00 93.44 93 PHE A O 1
ATOM 731 N N . LEU A 1 94 ? -1.186 8.346 8.011 1.00 96.56 94 LEU A N 1
ATOM 732 C CA . LEU A 1 94 ? -0.712 7.179 8.743 1.00 96.56 94 LEU A CA 1
ATOM 733 C C . LEU A 1 94 ? -0.719 7.412 10.263 1.00 96.56 94 LEU A C 1
ATOM 735 O O . LEU A 1 94 ? -1.117 6.507 10.992 1.00 96.56 94 LEU A O 1
ATOM 739 N N . ASP A 1 95 ? -0.359 8.601 10.760 1.00 97.56 95 ASP A N 1
ATOM 740 C CA . ASP A 1 95 ? -0.452 8.903 12.201 1.00 97.56 95 ASP A CA 1
ATOM 741 C C . ASP A 1 95 ? -1.887 8.803 12.716 1.00 97.56 95 ASP A C 1
ATOM 743 O O . ASP A 1 95 ? -2.137 8.213 13.772 1.00 97.56 95 ASP A O 1
ATOM 747 N N . VAL A 1 96 ? -2.847 9.334 11.952 1.00 96.38 96 VAL A N 1
ATOM 748 C CA . VAL A 1 96 ? -4.269 9.232 12.300 1.00 96.38 96 VAL A CA 1
ATOM 749 C C . VAL A 1 96 ? -4.691 7.766 12.369 1.00 96.38 96 VAL A C 1
ATOM 751 O O . VAL A 1 96 ? -5.312 7.364 13.354 1.00 96.38 96 VAL A O 1
ATOM 754 N N . PHE A 1 97 ? -4.309 6.945 11.390 1.00 97.62 97 PHE A N 1
ATOM 755 C CA . PHE A 1 97 ? -4.619 5.514 11.397 1.00 97.62 97 PHE A CA 1
ATOM 756 C C . PHE A 1 97 ? -3.958 4.772 12.567 1.00 97.62 97 PHE A C 1
ATOM 758 O O . PHE A 1 97 ? -4.606 3.970 13.236 1.00 97.62 97 PHE A O 1
ATOM 765 N N . LEU A 1 98 ? -2.689 5.055 12.870 1.00 97.62 98 LEU A N 1
ATOM 766 C CA . LEU A 1 98 ? -1.984 4.448 14.004 1.00 97.62 98 LEU A CA 1
ATOM 767 C C . LEU A 1 98 ? -2.631 4.821 15.347 1.00 97.62 98 LEU A C 1
ATOM 769 O O . LEU A 1 98 ? -2.664 3.997 16.260 1.00 97.62 98 LEU A O 1
ATOM 773 N N . SER A 1 99 ? -3.223 6.015 15.462 1.00 97.62 99 SER A N 1
ATOM 774 C CA . SER A 1 99 ? -3.975 6.428 16.658 1.00 97.62 99 SER A CA 1
ATOM 775 C C . SER A 1 99 ? -5.285 5.648 16.884 1.00 97.62 99 SER A C 1
ATOM 777 O O . SER A 1 99 ? -5.859 5.704 17.979 1.00 97.62 99 SER A O 1
ATOM 779 N N . MET A 1 100 ? -5.740 4.893 15.873 1.00 97.62 100 MET A N 1
ATOM 780 C CA . MET A 1 100 ? -6.858 3.943 15.957 1.00 97.62 100 MET A CA 1
ATOM 781 C C . MET A 1 100 ? -6.434 2.575 16.517 1.00 97.62 100 MET A C 1
ATOM 783 O O . MET A 1 100 ? -7.185 1.614 16.403 1.00 97.62 100 MET A O 1
ATOM 787 N N . ASN A 1 101 ? -5.236 2.470 17.105 1.00 95.62 101 ASN A N 1
ATOM 788 C CA . ASN A 1 101 ? -4.728 1.265 17.766 1.00 95.62 101 ASN A CA 1
ATOM 789 C C . ASN A 1 101 ? -4.865 -0.011 16.908 1.00 95.62 101 ASN A C 1
ATOM 791 O O . ASN A 1 101 ? -5.540 -0.957 17.325 1.00 95.62 101 ASN A O 1
ATOM 795 N N . PRO A 1 102 ? -4.248 -0.063 15.710 1.00 96.50 102 PRO A N 1
ATOM 796 C CA . PRO A 1 102 ? -4.280 -1.268 14.895 1.00 96.50 102 PRO A CA 1
ATOM 797 C C . PRO A 1 102 ? -3.726 -2.467 15.675 1.00 96.50 102 PRO A C 1
ATOM 799 O O . PRO A 1 102 ? -2.714 -2.365 16.370 1.00 96.50 102 PRO A O 1
ATOM 802 N N . GLY A 1 103 ? -4.398 -3.612 15.549 1.00 93.12 103 GLY A N 1
ATOM 803 C CA . GLY A 1 103 ? -3.953 -4.862 16.158 1.00 93.12 103 GLY A CA 1
ATOM 804 C C . GLY A 1 103 ? -2.696 -5.434 15.481 1.00 93.12 103 GLY A C 1
ATOM 805 O O . GLY A 1 103 ? -2.220 -4.886 14.487 1.00 93.12 103 GLY A O 1
ATOM 806 N N . PRO A 1 104 ? -2.191 -6.598 15.932 1.00 90.94 104 PRO A N 1
ATOM 807 C CA . PRO A 1 104 ? -0.975 -7.222 15.384 1.00 90.94 104 PRO A CA 1
ATOM 808 C C . PRO A 1 104 ? -1.007 -7.475 13.867 1.00 90.94 104 PRO A C 1
ATOM 810 O O . PRO A 1 104 ? 0.021 -7.488 13.195 1.00 90.94 104 PRO A O 1
ATOM 813 N N . SER A 1 105 ? -2.202 -7.642 13.295 1.00 90.81 105 SER A N 1
ATOM 814 C CA . SER A 1 105 ? -2.407 -7.811 11.852 1.00 90.81 105 SER A CA 1
ATOM 815 C C . SER A 1 105 ? -2.341 -6.504 11.045 1.00 90.81 105 SER A C 1
ATOM 817 O O . SER A 1 105 ? -2.481 -6.555 9.821 1.00 90.81 105 SER A O 1
ATOM 819 N N . GLY A 1 106 ? -2.146 -5.353 11.699 1.00 93.94 106 GLY A N 1
ATOM 820 C CA . GLY A 1 106 ? -2.171 -4.019 11.091 1.00 93.94 106 GLY A CA 1
ATOM 821 C C . GLY A 1 106 ? -3.583 -3.506 10.788 1.00 93.94 106 GLY A C 1
ATOM 822 O O . GLY A 1 106 ? -3.755 -2.630 9.939 1.00 93.94 106 GLY A O 1
ATOM 823 N N . ARG A 1 107 ? -4.603 -4.089 11.428 1.00 96.00 107 ARG A N 1
ATOM 824 C CA . ARG A 1 107 ? -6.023 -3.823 11.165 1.00 96.00 107 ARG A CA 1
ATOM 825 C C . ARG A 1 107 ? -6.693 -3.085 12.314 1.00 96.00 107 ARG A C 1
ATOM 827 O O . ARG A 1 107 ? -6.400 -3.356 13.475 1.00 96.00 107 ARG A O 1
ATOM 834 N N . VAL A 1 108 ? -7.622 -2.202 11.970 1.00 97.62 108 VAL A N 1
ATOM 835 C CA . VAL A 1 108 ? -8.395 -1.371 12.898 1.00 97.62 108 VAL A CA 1
ATOM 836 C C . VAL A 1 108 ? -9.835 -1.868 12.971 1.00 97.62 108 VAL A C 1
ATOM 838 O O . VAL A 1 108 ? -10.471 -2.108 11.943 1.00 97.62 108 VAL A O 1
ATOM 841 N N . GLU A 1 109 ? -10.354 -2.002 14.189 1.00 97.25 109 GLU A N 1
ATOM 842 C CA . GLU A 1 109 ? -11.757 -2.328 14.453 1.00 97.25 109 GLU A CA 1
ATOM 843 C C . GLU A 1 109 ? -12.660 -1.092 14.328 1.00 97.25 109 GLU A C 1
ATOM 845 O O . GLU A 1 109 ? -12.237 0.043 14.563 1.00 97.25 109 GLU A O 1
ATOM 850 N N . ILE A 1 110 ? -13.943 -1.310 14.020 1.00 96.94 110 ILE A N 1
ATOM 851 C CA . ILE A 1 110 ? -14.925 -0.225 13.862 1.00 96.94 110 ILE A CA 1
ATOM 852 C C . ILE A 1 110 ? -15.011 0.687 15.093 1.00 96.94 110 ILE A C 1
ATOM 854 O O . ILE A 1 110 ? -15.158 1.897 14.949 1.00 96.94 110 ILE A O 1
ATOM 858 N N . GLN A 1 111 ? -14.884 0.138 16.304 1.00 96.88 111 GLN A N 1
ATOM 859 C CA . GLN A 1 111 ? -14.974 0.924 17.538 1.00 96.88 111 GLN A CA 1
ATOM 860 C C . GLN A 1 111 ? -13.875 1.991 17.607 1.00 96.88 111 GLN A C 1
ATOM 862 O O . GLN A 1 111 ? -14.164 3.157 17.879 1.00 96.88 111 GLN A O 1
ATOM 867 N N . GLU A 1 112 ? -12.636 1.616 17.284 1.00 97.88 112 GLU A N 1
ATOM 868 C CA . GLU A 1 112 ? -11.496 2.531 17.285 1.00 97.88 112 GLU A CA 1
ATOM 869 C C . GLU A 1 112 ? -11.571 3.546 16.140 1.00 97.88 112 GLU A C 1
ATOM 871 O O . GLU A 1 112 ? -11.314 4.734 16.353 1.00 97.88 112 GLU A O 1
ATOM 876 N N . PHE A 1 113 ? -12.007 3.110 14.954 1.00 97.06 113 PHE A N 1
ATOM 877 C CA . PHE A 1 113 ? -12.262 3.992 13.814 1.00 97.06 113 PHE A CA 1
ATOM 878 C C . PHE A 1 113 ? -13.267 5.099 14.168 1.00 97.06 113 PHE A C 1
ATOM 880 O O . PHE A 1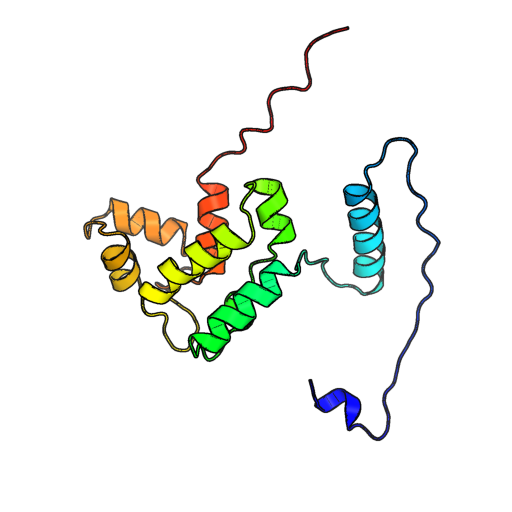 113 ? -12.985 6.288 13.995 1.00 97.06 113 PHE A O 1
ATOM 887 N N . LEU A 1 114 ? -14.425 4.725 14.723 1.00 96.88 114 LEU A N 1
ATOM 888 C CA . LEU A 1 114 ? -15.464 5.678 15.116 1.00 96.88 114 LEU A CA 1
ATOM 889 C C . LEU A 1 114 ? -14.991 6.597 16.246 1.00 96.88 114 LEU A C 1
ATOM 891 O O . LEU A 1 114 ? -15.267 7.797 16.214 1.00 96.88 114 LEU A O 1
ATOM 895 N N . ARG A 1 115 ? -14.243 6.058 17.218 1.00 97.25 115 ARG A N 1
ATOM 896 C CA . ARG A 1 115 ? -13.688 6.817 18.346 1.00 97.25 115 ARG A CA 1
ATOM 897 C C . ARG A 1 115 ? -12.746 7.923 17.874 1.00 97.25 115 ARG A C 1
ATOM 899 O O . ARG A 1 115 ? -12.902 9.070 18.292 1.00 97.25 115 ARG A O 1
ATOM 906 N N . VAL A 1 116 ? -11.777 7.596 17.019 1.00 96.88 116 VAL A N 1
ATOM 907 C CA . VAL A 1 116 ? -10.768 8.555 16.538 1.00 96.88 116 VAL A CA 1
ATOM 908 C C . VAL A 1 116 ? -11.389 9.603 15.621 1.00 96.88 116 VAL A C 1
ATOM 910 O O . VAL A 1 116 ? -11.124 10.792 15.797 1.00 96.88 116 VAL A O 1
ATOM 913 N N . LEU A 1 117 ? -12.277 9.194 14.709 1.00 94.31 117 LEU A N 1
ATOM 914 C CA . LEU A 1 117 ? -12.981 10.119 13.814 1.00 94.31 117 LEU A CA 1
ATOM 915 C C . LEU A 1 117 ? -14.148 10.859 14.485 1.00 94.31 117 LEU A C 1
ATOM 917 O O . LEU A 1 117 ? -14.785 11.700 13.855 1.00 94.31 117 LEU A O 1
ATOM 921 N N . ARG A 1 118 ? -14.424 10.571 15.766 1.00 96.50 118 ARG A N 1
ATOM 922 C CA . ARG A 1 118 ? -15.517 11.158 16.560 1.00 96.50 118 ARG A CA 1
ATOM 923 C C . ARG A 1 118 ? -16.887 10.996 15.895 1.00 96.50 118 ARG A C 1
ATOM 925 O O . ARG A 1 118 ? -17.736 11.884 15.968 1.00 96.50 118 ARG A O 1
ATOM 932 N N . LEU A 1 119 ? -17.098 9.851 15.255 1.00 95.62 119 LEU A N 1
ATOM 933 C CA . LEU A 1 119 ? -18.356 9.500 14.610 1.00 95.62 119 LEU A CA 1
ATOM 934 C C . LEU A 1 119 ? -19.294 8.817 15.618 1.00 95.62 119 LEU A C 1
ATOM 936 O O . LEU A 1 119 ? -18.843 7.992 16.417 1.00 95.62 119 LEU A O 1
ATOM 940 N N . PRO A 1 120 ? -20.605 9.115 15.596 1.00 95.50 120 PRO A N 1
ATOM 941 C CA . PRO A 1 120 ? -21.559 8.429 16.454 1.00 95.50 120 PRO A CA 1
ATOM 942 C C . PRO A 1 120 ? -21.720 6.973 16.012 1.00 95.50 120 PRO A C 1
ATOM 944 O O . PRO A 1 120 ? -21.662 6.665 14.820 1.00 95.50 120 PRO A O 1
ATOM 947 N N . PHE A 1 121 ? -21.993 6.078 16.960 1.00 95.12 121 PHE A N 1
ATOM 948 C CA . PHE A 1 121 ? -22.369 4.704 16.644 1.00 95.12 121 PHE A CA 1
ATOM 949 C C . PHE A 1 121 ? -23.812 4.680 16.121 1.00 95.12 121 PHE A C 1
ATOM 951 O O . PHE A 1 121 ? -24.770 4.717 16.895 1.00 95.12 121 PHE A O 1
ATOM 958 N N . CYS A 1 122 ? -23.974 4.723 14.798 1.00 96.44 122 CYS A N 1
ATOM 959 C CA . CYS A 1 122 ? -25.274 4.750 14.137 1.00 96.44 122 CYS A CA 1
ATOM 960 C C . CYS A 1 122 ? -25.211 4.077 12.753 1.00 96.44 122 CYS A C 1
ATOM 962 O O . CYS A 1 122 ? -24.117 3.909 12.203 1.00 96.44 122 CYS A O 1
ATOM 964 N N . PRO A 1 123 ? -26.367 3.760 12.133 1.00 97.31 123 PRO A N 1
ATOM 965 C CA . PRO A 1 123 ? -26.403 3.048 10.854 1.00 97.31 123 PRO A CA 1
ATOM 966 C C . PRO A 1 123 ? -25.654 3.744 9.710 1.00 97.31 123 PRO A C 1
ATOM 968 O O . PRO A 1 123 ? -25.226 3.087 8.765 1.00 97.31 123 PRO A O 1
ATOM 971 N N . LEU A 1 124 ? -25.507 5.074 9.751 1.00 96.12 124 LEU A N 1
ATOM 972 C CA . LEU A 1 124 ? -24.727 5.801 8.747 1.00 96.12 124 LEU A CA 1
ATOM 973 C C . LEU A 1 124 ? -23.228 5.532 8.911 1.00 96.12 124 LEU A C 1
ATOM 975 O O . LEU A 1 124 ? -22.557 5.228 7.932 1.00 96.12 124 LEU A O 1
ATOM 979 N N . SER A 1 125 ? -22.715 5.603 10.138 1.00 96.31 125 SER A N 1
ATOM 980 C CA . SER A 1 125 ? -21.299 5.362 10.416 1.00 96.31 125 SER A CA 1
ATOM 981 C C . SER A 1 125 ? -20.906 3.905 10.160 1.00 96.31 125 SER A C 1
ATOM 983 O O . SER A 1 125 ? -19.825 3.645 9.638 1.00 96.31 125 SER A O 1
ATOM 985 N N . GLU A 1 126 ? -21.806 2.957 10.436 1.00 95.81 126 GLU A N 1
ATOM 986 C CA . GLU A 1 126 ? -21.630 1.552 10.049 1.00 95.81 126 GLU A CA 1
ATOM 987 C C . GLU A 1 126 ? -21.554 1.386 8.528 1.00 95.81 126 GLU A C 1
ATOM 989 O O . GLU A 1 126 ? -20.707 0.646 8.036 1.00 95.81 126 GLU A O 1
ATOM 994 N N . LYS A 1 127 ? -22.384 2.110 7.762 1.00 95.56 127 LYS A N 1
ATOM 995 C CA . LYS A 1 127 ? -22.313 2.105 6.291 1.00 95.56 127 LYS A CA 1
ATOM 996 C C . LYS A 1 127 ? -21.015 2.712 5.765 1.00 95.56 127 LYS A C 1
ATOM 998 O O . LYS A 1 127 ? -20.466 2.179 4.807 1.00 95.56 127 LYS A O 1
ATOM 1003 N N . ILE A 1 128 ? -20.522 3.791 6.377 1.00 94.75 128 ILE A N 1
ATOM 1004 C CA . ILE A 1 128 ? -19.222 4.388 6.027 1.00 94.75 128 ILE A CA 1
ATOM 1005 C C . ILE A 1 128 ? -18.104 3.372 6.273 1.00 94.75 128 ILE A C 1
ATOM 1007 O O . ILE A 1 128 ? -17.279 3.144 5.395 1.00 94.75 128 ILE A O 1
ATOM 1011 N N . PHE A 1 129 ? -18.104 2.710 7.431 1.00 96.69 129 PHE A N 1
ATOM 1012 C CA . PHE A 1 129 ? -17.120 1.673 7.722 1.00 96.69 129 PHE A CA 1
ATOM 1013 C C . PHE A 1 129 ? -17.225 0.495 6.744 1.00 96.69 129 PHE A C 1
ATOM 1015 O O . PHE A 1 129 ? -16.216 0.050 6.212 1.00 96.69 129 PHE A O 1
ATOM 1022 N N . ALA A 1 130 ? -18.441 0.032 6.443 1.00 95.56 130 ALA A N 1
ATOM 1023 C CA . ALA A 1 130 ? -18.681 -1.057 5.499 1.00 95.56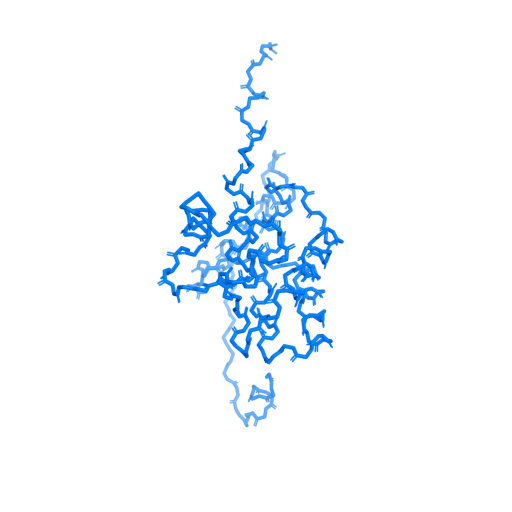 130 ALA A CA 1
ATOM 1024 C C . ALA A 1 130 ? -18.289 -0.714 4.051 1.00 95.56 130 ALA A C 1
ATOM 1026 O O . ALA A 1 130 ? -17.970 -1.616 3.282 1.00 95.56 130 ALA A O 1
ATOM 1027 N N . PHE A 1 131 ? -18.308 0.568 3.670 1.00 95.06 131 PHE A N 1
ATOM 1028 C CA . PHE A 1 131 ? -17.767 1.024 2.388 1.00 95.06 131 PHE A CA 1
ATOM 1029 C C . PHE A 1 131 ? -16.243 0.846 2.326 1.00 95.06 131 PHE A C 1
ATOM 1031 O O . PHE A 1 131 ? -15.716 0.463 1.286 1.00 95.06 131 PHE A O 1
ATOM 1038 N N . ILE A 1 132 ? -15.553 1.070 3.449 1.00 95.81 132 ILE A N 1
ATOM 1039 C CA . ILE A 1 132 ? -14.095 0.935 3.560 1.00 95.81 132 ILE A CA 1
ATOM 1040 C C . ILE A 1 132 ? -13.675 -0.534 3.715 1.00 95.81 132 ILE A C 1
ATOM 1042 O O . ILE A 1 132 ? -12.684 -0.973 3.130 1.00 95.81 132 ILE A O 1
ATOM 1046 N N . ASP A 1 133 ? -14.428 -1.326 4.480 1.00 96.38 133 ASP A N 1
ATOM 1047 C CA . ASP A 1 133 ? -14.186 -2.756 4.688 1.00 96.38 133 ASP A CA 1
ATOM 1048 C C . ASP A 1 133 ? -14.640 -3.600 3.484 1.00 96.38 133 ASP A C 1
ATOM 1050 O O . ASP A 1 133 ? -15.548 -4.429 3.564 1.00 96.38 133 ASP A O 1
ATOM 1054 N N . VAL A 1 134 ? -13.976 -3.391 2.343 1.00 92.31 134 VAL A N 1
ATOM 1055 C CA . VAL A 1 134 ? -14.236 -4.093 1.073 1.00 92.31 134 VAL A CA 1
ATOM 1056 C C . VAL A 1 134 ? -14.191 -5.621 1.236 1.00 92.31 134 VAL A C 1
ATOM 1058 O O . VAL A 1 134 ? -14.947 -6.344 0.587 1.00 92.31 134 VAL A O 1
ATOM 1061 N N . GLU A 1 135 ? -13.328 -6.118 2.123 1.00 93.25 135 GLU A N 1
ATOM 1062 C CA . GLU A 1 135 ? -13.129 -7.549 2.380 1.00 93.25 135 GLU A CA 1
ATOM 1063 C C . GLU A 1 135 ? -14.148 -8.140 3.367 1.00 93.25 135 GLU A C 1
ATOM 1065 O O . GLU A 1 135 ? -14.271 -9.362 3.454 1.00 93.25 135 GLU A O 1
ATOM 1070 N N . LYS A 1 136 ? -14.916 -7.294 4.067 1.00 93.94 136 LYS A N 1
ATOM 1071 C CA . LYS A 1 136 ? -15.951 -7.671 5.043 1.00 93.94 136 LYS A CA 1
ATOM 1072 C C . LYS A 1 136 ? -15.415 -8.471 6.231 1.00 93.94 136 LYS A C 1
ATOM 1074 O O . LYS A 1 136 ? -16.073 -9.398 6.709 1.00 93.94 136 LYS A O 1
ATOM 1079 N N . TYR A 1 137 ? -14.232 -8.115 6.722 1.00 94.06 137 TYR A N 1
ATOM 1080 C CA . TYR A 1 137 ? -13.636 -8.756 7.898 1.00 94.06 137 TYR A CA 1
ATOM 1081 C C . TYR A 1 137 ? -14.055 -8.123 9.233 1.00 94.06 137 TYR A C 1
ATOM 1083 O O . TYR A 1 137 ? -13.593 -8.562 10.285 1.00 94.06 137 TYR A O 1
ATOM 1091 N N . GLY A 1 138 ? -14.894 -7.084 9.220 1.00 94.25 138 GLY A N 1
ATOM 1092 C CA . GLY A 1 138 ? -15.227 -6.281 10.400 1.00 94.25 138 GLY A CA 1
ATOM 1093 C C . GLY A 1 138 ? -14.071 -5.391 10.867 1.00 94.25 138 GLY A C 1
ATOM 1094 O O . GLY A 1 138 ? -14.130 -4.807 11.948 1.00 94.25 138 GLY A O 1
ATOM 1095 N N . THR A 1 139 ? -13.010 -5.298 10.063 1.00 96.94 139 THR A N 1
ATOM 1096 C CA . THR A 1 139 ? -11.776 -4.566 10.354 1.00 96.94 139 THR A CA 1
ATOM 1097 C C . THR A 1 139 ? -11.186 -4.013 9.064 1.00 96.94 139 THR A C 1
ATOM 1099 O O . THR A 1 139 ? -11.292 -4.648 8.016 1.00 96.94 139 THR A O 1
ATOM 1102 N N . ILE A 1 140 ? -10.510 -2.870 9.139 1.00 97.19 140 ILE A N 1
ATOM 1103 C CA . ILE A 1 140 ? -9.936 -2.197 7.966 1.00 97.19 140 ILE A CA 1
ATOM 1104 C C . ILE A 1 140 ? -8.417 -2.102 8.057 1.00 97.19 140 ILE A C 1
ATOM 1106 O O . ILE A 1 140 ? -7.843 -1.963 9.136 1.00 97.19 140 ILE A O 1
ATOM 1110 N N . THR A 1 141 ? -7.760 -2.165 6.908 1.00 96.62 141 THR A N 1
ATOM 1111 C CA . THR A 1 141 ? -6.326 -1.889 6.756 1.00 96.62 141 THR A CA 1
ATOM 1112 C C . THR A 1 141 ? -6.085 -0.422 6.403 1.00 96.62 141 THR A C 1
ATOM 1114 O O . THR A 1 141 ? -6.983 0.265 5.913 1.00 96.62 141 THR A O 1
ATOM 1117 N N . PHE A 1 142 ? -4.847 0.049 6.585 1.00 95.62 142 PHE A N 1
ATOM 1118 C CA . PHE A 1 142 ? -4.453 1.388 6.137 1.00 95.62 142 PHE A CA 1
ATOM 1119 C C . PHE A 1 142 ? -4.670 1.563 4.629 1.00 95.62 142 PHE A C 1
ATOM 1121 O O . PHE A 1 142 ? -5.207 2.576 4.198 1.00 95.62 142 PHE A O 1
ATOM 1128 N N . ARG A 1 143 ? -4.351 0.534 3.832 1.00 92.44 143 ARG A N 1
ATOM 1129 C CA . ARG A 1 143 ? -4.582 0.532 2.382 1.00 92.44 143 ARG A CA 1
ATOM 1130 C C . ARG A 1 143 ? -6.057 0.702 2.021 1.00 92.44 143 ARG A C 1
ATOM 1132 O O . ARG A 1 143 ? -6.370 1.588 1.241 1.00 92.44 143 ARG A O 1
ATOM 1139 N N . GLN A 1 144 ? -6.957 -0.081 2.623 1.00 93.88 144 GLN A N 1
ATOM 1140 C CA . GLN A 1 144 ? -8.400 0.057 2.377 1.00 93.88 144 GLN A CA 1
ATOM 1141 C C . GLN A 1 144 ? -8.902 1.465 2.697 1.00 93.88 144 GLN A C 1
ATOM 1143 O O . GLN A 1 144 ? -9.698 2.024 1.945 1.00 93.88 144 GLN A O 1
ATOM 1148 N N . LEU A 1 145 ? -8.427 2.051 3.797 1.00 92.56 145 LEU A N 1
ATOM 1149 C CA . LEU A 1 145 ? -8.801 3.404 4.173 1.00 92.56 145 LEU A CA 1
ATOM 1150 C C . LEU A 1 145 ? -8.288 4.441 3.154 1.00 92.56 145 LEU A C 1
ATOM 1152 O O . LEU A 1 145 ? -9.068 5.284 2.709 1.00 92.56 145 LEU A O 1
ATOM 1156 N N . SER A 1 146 ? -7.022 4.344 2.741 1.00 89.25 146 SER A N 1
ATOM 1157 C CA . SER A 1 146 ? -6.423 5.216 1.719 1.00 89.25 146 SER A CA 1
ATOM 1158 C C . SER A 1 146 ? -7.130 5.095 0.363 1.00 89.25 146 SER A C 1
ATOM 1160 O O . SER A 1 146 ? -7.483 6.105 -0.245 1.00 89.25 146 SER A O 1
ATOM 1162 N N . ASP A 1 147 ? -7.428 3.871 -0.077 1.00 85.94 147 ASP A N 1
ATOM 1163 C CA . ASP A 1 147 ? -8.156 3.604 -1.322 1.00 85.94 147 ASP A CA 1
ATOM 1164 C C . ASP A 1 147 ? -9.598 4.134 -1.268 1.00 85.94 147 ASP A C 1
ATOM 1166 O O . ASP A 1 147 ? -10.140 4.590 -2.274 1.00 85.94 147 ASP A O 1
ATOM 1170 N N . SER A 1 148 ? -10.230 4.114 -0.093 1.00 86.69 148 SER A N 1
ATOM 1171 C CA . SER A 1 148 ? -11.601 4.608 0.081 1.00 86.69 148 SER A CA 1
ATOM 1172 C C . SER A 1 148 ? -11.693 6.126 0.006 1.00 86.69 148 SER A C 1
ATOM 1174 O O . SER A 1 148 ? -12.649 6.643 -0.567 1.00 86.69 148 SER A O 1
ATOM 1176 N N . ILE A 1 149 ? -10.700 6.848 0.539 1.00 80.19 149 ILE A N 1
ATOM 1177 C CA . ILE A 1 149 ? -10.613 8.308 0.377 1.00 80.19 149 ILE A CA 1
ATOM 1178 C C . ILE A 1 149 ? -10.500 8.661 -1.105 1.00 80.19 149 ILE A C 1
ATOM 1180 O O . ILE A 1 149 ? -11.177 9.583 -1.559 1.00 80.19 149 ILE A O 1
ATOM 1184 N N . ARG A 1 150 ? -9.741 7.868 -1.873 1.00 75.12 150 ARG A N 1
ATOM 1185 C CA . ARG A 1 150 ? -9.657 8.024 -3.328 1.00 75.12 150 ARG A CA 1
ATOM 1186 C C . ARG A 1 150 ? -11.012 7.932 -4.010 1.00 75.12 150 ARG A C 1
ATOM 1188 O O . ARG A 1 150 ? -11.334 8.749 -4.855 1.00 75.12 150 ARG A O 1
ATOM 1195 N N . LEU A 1 151 ? -11.802 6.924 -3.652 1.00 76.62 151 LEU A N 1
ATOM 1196 C CA . LEU A 1 151 ? -13.111 6.694 -4.264 1.00 76.62 151 LEU A CA 1
ATOM 1197 C C . LEU A 1 151 ? -14.172 7.705 -3.806 1.00 76.62 151 LEU A C 1
ATOM 1199 O O . LEU A 1 151 ? -15.158 7.912 -4.510 1.00 76.62 151 LEU A O 1
ATOM 1203 N N . ALA A 1 152 ? -13.999 8.305 -2.627 1.00 72.50 152 ALA A N 1
ATOM 1204 C CA . ALA A 1 152 ? -14.940 9.267 -2.061 1.00 72.50 152 ALA A CA 1
ATOM 1205 C C . ALA A 1 152 ? -14.772 10.688 -2.625 1.00 72.50 152 ALA A C 1
ATOM 1207 O O . ALA A 1 152 ? -15.723 11.470 -2.577 1.00 72.50 152 ALA A O 1
ATOM 1208 N N . ILE A 1 153 ? -13.592 11.022 -3.154 1.00 64.88 153 ILE A N 1
ATOM 1209 C CA . ILE A 1 153 ? -13.325 12.288 -3.839 1.00 64.88 153 ILE A CA 1
ATOM 1210 C C . ILE A 1 153 ? -13.372 11.999 -5.345 1.00 64.88 153 ILE A C 1
ATOM 1212 O O . ILE A 1 153 ? -12.399 11.476 -5.880 1.00 64.88 153 ILE A O 1
ATOM 1216 N N . PRO A 1 154 ? -14.492 12.264 -6.045 1.00 54.66 154 PRO A N 1
ATOM 1217 C CA . PRO A 1 154 ? -14.539 12.056 -7.487 1.00 54.66 154 PRO A CA 1
ATOM 1218 C C . PRO A 1 154 ? -13.482 12.929 -8.173 1.00 54.66 154 PRO A C 1
ATOM 1220 O O . PRO A 1 154 ? -13.352 14.110 -7.843 1.00 54.66 154 PRO A O 1
ATOM 1223 N N . ASP A 1 155 ? -12.747 12.337 -9.120 1.00 51.84 155 ASP A N 1
ATOM 1224 C CA . ASP A 1 155 ? -11.781 13.028 -9.977 1.00 51.84 155 ASP A CA 1
ATOM 1225 C C . ASP A 1 155 ? -12.386 14.335 -10.516 1.00 51.84 155 ASP A C 1
ATOM 1227 O O . ASP A 1 155 ? -13.361 14.325 -11.269 1.00 51.84 155 ASP A O 1
ATOM 1231 N N . ILE A 1 156 ? -11.772 15.472 -10.175 1.00 47.09 156 ILE A N 1
ATOM 1232 C CA . ILE A 1 156 ? -12.055 16.775 -10.809 1.00 47.09 156 ILE A CA 1
ATOM 1233 C C . ILE A 1 156 ? -11.461 16.824 -12.238 1.00 47.09 156 ILE A C 1
ATOM 1235 O O . ILE A 1 156 ? -11.619 17.793 -12.973 1.00 47.09 156 ILE A O 1
ATOM 1239 N N . THR A 1 157 ? -10.816 15.758 -12.702 1.00 42.19 157 THR A N 1
ATOM 1240 C CA . THR A 1 157 ? -10.078 15.702 -13.967 1.00 42.19 157 THR A CA 1
ATOM 1241 C C . THR A 1 157 ? -10.762 14.803 -15.000 1.00 42.19 157 THR A C 1
ATOM 1243 O O . THR A 1 157 ? -10.185 13.843 -15.498 1.00 42.19 157 THR A O 1
ATOM 1246 N N . SER A 1 158 ? -12.000 15.130 -15.384 1.00 40.00 158 SER A N 1
ATOM 1247 C CA . SER A 1 158 ? -12.565 14.651 -16.664 1.00 40.00 158 SER A CA 1
ATOM 1248 C C . SER A 1 158 ? -13.475 15.648 -17.395 1.00 40.00 158 SER A C 1
ATOM 1250 O O . SER A 1 158 ? -14.190 15.271 -18.317 1.00 40.00 158 SER A O 1
ATOM 1252 N N . GLU A 1 159 ? -13.378 16.942 -17.088 1.00 38.53 159 GLU A N 1
ATOM 1253 C CA . GLU A 1 159 ? -13.860 18.009 -17.970 1.00 38.53 159 GLU A CA 1
ATOM 1254 C C . GLU A 1 159 ? -12.721 19.007 -18.165 1.00 38.53 159 GLU A C 1
ATOM 1256 O O . GLU A 1 159 ? -12.411 19.751 -17.244 1.00 38.53 159 GLU A O 1
ATOM 1261 N N . GLN A 1 160 ? -12.053 18.938 -19.323 1.00 37.41 160 GLN A N 1
ATOM 1262 C CA . GLN A 1 160 ? -11.403 20.024 -20.091 1.00 37.41 160 GLN A CA 1
ATOM 1263 C C . GLN A 1 160 ? -10.507 19.393 -21.180 1.00 37.41 160 GLN A C 1
ATOM 1265 O O . GLN A 1 160 ? -9.300 19.601 -21.233 1.00 37.41 160 GLN A O 1
ATOM 1270 N N . VAL A 1 161 ? -11.109 18.597 -22.072 1.00 47.25 161 VAL A N 1
ATOM 1271 C CA . VAL A 1 161 ? -10.606 18.418 -23.447 1.00 47.25 161 VAL A CA 1
ATOM 1272 C C . VAL A 1 161 ? -11.806 18.526 -24.381 1.00 47.25 161 VAL A C 1
ATOM 1274 O O . VAL A 1 161 ? -12.281 17.541 -24.933 1.00 47.25 161 VAL A O 1
ATOM 1277 N N . SER A 1 162 ? -12.343 19.739 -24.487 1.00 44.75 162 SER A N 1
ATOM 1278 C CA . SER A 1 162 ? -13.208 20.164 -25.592 1.00 44.75 162 SER A CA 1
ATOM 1279 C C . SER A 1 162 ? -13.471 21.665 -25.479 1.00 44.75 162 SER A C 1
ATOM 1281 O O . SER A 1 162 ? -14.533 22.061 -25.008 1.00 44.75 162 SER A O 1
ATOM 1283 N N . ILE A 1 163 ? -12.500 22.491 -25.875 1.00 37.28 163 ILE A N 1
ATOM 1284 C CA . ILE A 1 163 ? -12.771 23.839 -26.394 1.00 37.28 163 ILE A CA 1
ATOM 1285 C C . ILE A 1 163 ? -11.807 24.075 -27.569 1.00 37.28 163 ILE A C 1
ATOM 1287 O O . ILE A 1 163 ? -10.615 24.284 -27.361 1.00 37.28 163 ILE A O 1
ATOM 1291 N N . ASP A 1 164 ? -12.355 23.872 -28.769 1.00 41.66 164 ASP A N 1
ATOM 1292 C CA . ASP A 1 164 ? -12.179 24.592 -30.045 1.00 41.66 164 ASP A CA 1
ATOM 1293 C C . ASP A 1 164 ? -10.939 25.498 -30.220 1.00 41.66 164 ASP A C 1
ATOM 1295 O O . ASP A 1 164 ? -10.807 26.515 -29.540 1.00 41.66 164 ASP A O 1
ATOM 1299 N N . ASP A 1 165 ? -10.018 25.138 -31.129 1.00 39.22 165 ASP A N 1
ATOM 1300 C CA . ASP A 1 165 ? -9.956 25.555 -32.557 1.00 39.22 165 ASP A CA 1
ATOM 1301 C C . ASP A 1 165 ? -8.689 24.987 -33.246 1.00 39.22 165 ASP A C 1
ATOM 1303 O O . ASP A 1 165 ? -7.566 25.156 -32.708 1.00 39.22 165 ASP A O 1
#

Foldseek 3Di:
DCVQVPDPDDDDDDDDDDDQDDDPPDDPVRSVVVVQVSVCVVVVHDDAQFDVLLVVQLVLCVVLVALCSNLRRQSVRVLCVQPVQDSVNSVVLSVLLVQLVQDNVQKHALVSVCVSVVHDPDPVSVVLVVLLPVVPPNIHHNNSVSVSVSVVDPGPPDPDDDDDD

Secondary structure (DSSP, 8-state):
--TTTT-S--------PPP-PPPTT--HHHHHHHHHHHHHHHTT-------HHHHHHHHHHHHTT-TTGGGG---HHHHHHHH---HHHHHHHHHHHHTT---TTSEEEHHHHHHHHT--SSHHHHHHHHHH-TT-SSEEEHHHHHHHHHHHS--STTS-S----

pLDDT: mean 86.41, std 15.25, range [37.28, 97.88]